Protein AF-A0A090R1I5-F1 (afdb_monomer_lite)

Foldseek 3Di:
DDKAFDPDLLDADADDDPPDPVVVVVVVVVLCVVQPFPDVPDDQAPPHSCRVSSNVVCVVHDGMDDDDDDD

InterPro domains:
  IPR001602 UPF0047 protein YjbQ-like [PF01894] (1-71)
  IPR001602 UPF0047 protein YjbQ-like [PTHR30615] (1-71)
  IPR001602 UPF0047 protein YjbQ-like [TIGR00149] (2-70)
  IPR035917 YjbQ-like superfamily [G3DSA:2.60.120.460] (1-71)
  IPR035917 YjbQ-like superfamily [SSF111038] (1-70)

pLDDT: mean 96.99, std 2.71, range [76.12, 98.44]

Secondary structure (DSSP, 8-state):
-EEEE---SS--------S-THHHHHHHHHHHHHS-TT-TT----SS-TTHHHHHHHHHHH-SEEEE----

Structure (mmCIF, N/CA/C/O backbone):
data_AF-A0A090R1I5-F1
#
_entry.id   AF-A0A090R1I5-F1
#
loop_
_atom_site.group_PDB
_atom_site.id
_atom_site.type_symbol
_atom_site.label_atom_id
_atom_site.label_alt_id
_atom_site.label_comp_id
_atom_site.label_asym_id
_atom_site.label_entity_id
_atom_site.label_seq_id
_atom_site.pdbx_PDB_ins_code
_atom_site.Cartn_x
_atom_site.Cartn_y
_atom_site.Cartn_z
_atom_site.occupancy
_atom_site.B_iso_or_equiv
_atom_site.auth_seq_id
_atom_site.auth_comp_id
_atom_site.auth_asym_id
_atom_site.auth_a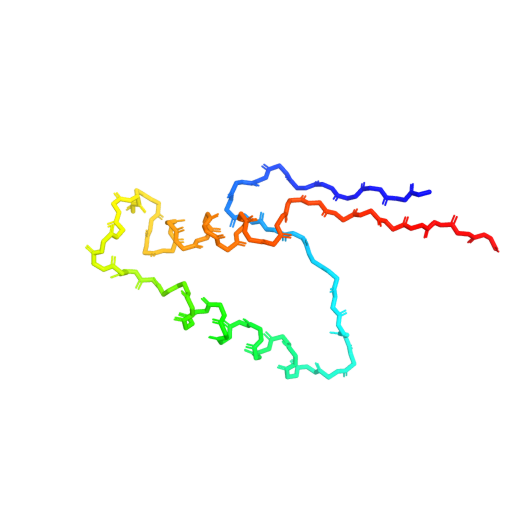tom_id
_atom_site.pdbx_PDB_model_num
ATOM 1 N N . MET A 1 1 ? -12.902 8.879 20.039 1.00 94.38 1 MET A N 1
ATOM 2 C CA . MET A 1 1 ? -12.366 8.539 18.704 1.00 94.38 1 MET A CA 1
ATOM 3 C C . MET A 1 1 ? -10.903 8.936 18.687 1.00 94.38 1 MET A C 1
ATOM 5 O O . MET A 1 1 ? -10.612 10.057 19.084 1.00 94.38 1 MET A O 1
ATOM 9 N N . ALA A 1 2 ? -10.008 8.034 18.293 1.00 97.62 2 ALA A N 1
ATOM 10 C CA . ALA A 1 2 ? -8.614 8.352 17.999 1.00 97.62 2 ALA A CA 1
ATOM 11 C C . ALA A 1 2 ? -8.439 8.452 16.485 1.00 97.62 2 ALA A C 1
ATOM 13 O O . ALA A 1 2 ? -8.835 7.539 15.766 1.00 97.62 2 ALA A O 1
ATOM 14 N N . HIS A 1 3 ? -7.857 9.554 16.021 1.00 97.94 3 HIS A N 1
ATOM 15 C CA . HIS A 1 3 ? -7.496 9.753 14.625 1.00 97.94 3 HIS A CA 1
ATOM 16 C C . HIS A 1 3 ? -5.975 9.748 14.513 1.00 97.94 3 HIS A C 1
ATOM 18 O O . HIS A 1 3 ? -5.307 10.562 15.151 1.00 97.94 3 HIS A O 1
ATOM 24 N N . ILE A 1 4 ? -5.439 8.813 13.736 1.00 98.38 4 ILE A N 1
ATOM 25 C CA . ILE A 1 4 ? -4.010 8.666 13.490 1.00 98.38 4 ILE A CA 1
ATOM 26 C C . ILE A 1 4 ? -3.775 9.051 12.038 1.00 98.38 4 ILE A C 1
ATOM 28 O O . ILE A 1 4 ? -4.370 8.454 11.145 1.00 98.38 4 ILE A O 1
ATOM 32 N N . PHE A 1 5 ? -2.928 10.051 11.818 1.00 98.44 5 PHE A N 1
ATO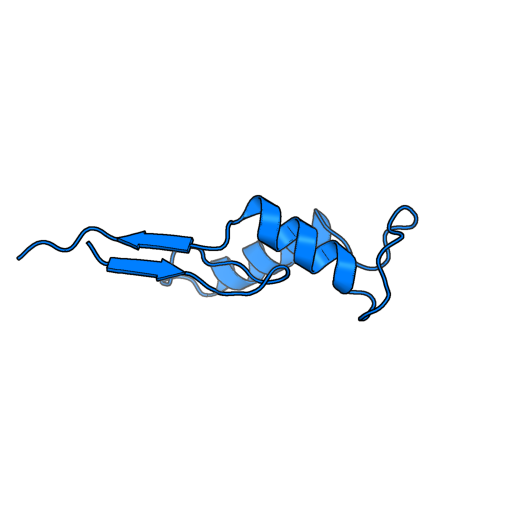M 33 C CA . PHE A 1 5 ? -2.616 10.600 10.504 1.00 98.44 5 PHE A CA 1
ATOM 34 C C . PHE A 1 5 ? -1.101 10.693 10.331 1.00 98.44 5 PHE A C 1
ATOM 36 O O . PHE A 1 5 ? -0.405 11.170 11.231 1.00 98.44 5 PHE A O 1
ATOM 43 N N . ILE A 1 6 ? -0.599 10.249 9.180 1.00 98.31 6 ILE A N 1
ATOM 44 C CA . ILE A 1 6 ? 0.812 10.369 8.809 1.00 98.31 6 ILE A CA 1
ATOM 45 C C . ILE A 1 6 ? 1.005 11.504 7.796 1.00 98.31 6 ILE A C 1
ATOM 47 O O . ILE A 1 6 ? 0.282 11.607 6.809 1.00 98.31 6 ILE A O 1
ATOM 51 N N . GLN A 1 7 ? 2.013 12.351 8.024 1.00 97.81 7 GLN A N 1
ATOM 52 C CA . GLN A 1 7 ? 2.381 13.463 7.135 1.00 97.81 7 GLN A CA 1
ATOM 53 C C . GLN A 1 7 ? 3.402 13.023 6.073 1.00 97.81 7 GLN A C 1
ATOM 55 O O . GLN A 1 7 ? 4.431 13.662 5.883 1.00 97.81 7 GLN A O 1
ATOM 60 N N . HIS A 1 8 ? 3.119 11.906 5.404 1.00 97.50 8 HIS A N 1
ATOM 61 C CA . HIS A 1 8 ? 3.919 11.382 4.299 1.00 97.50 8 HIS A CA 1
ATOM 62 C C . HIS A 1 8 ? 3.026 11.085 3.096 1.00 97.50 8 HIS A C 1
ATOM 64 O O . HIS A 1 8 ? 1.874 10.685 3.241 1.00 97.50 8 HIS A O 1
ATOM 70 N N . THR A 1 9 ? 3.574 11.281 1.903 1.00 96.44 9 THR A N 1
ATOM 71 C CA . THR A 1 9 ? 2.898 11.068 0.614 1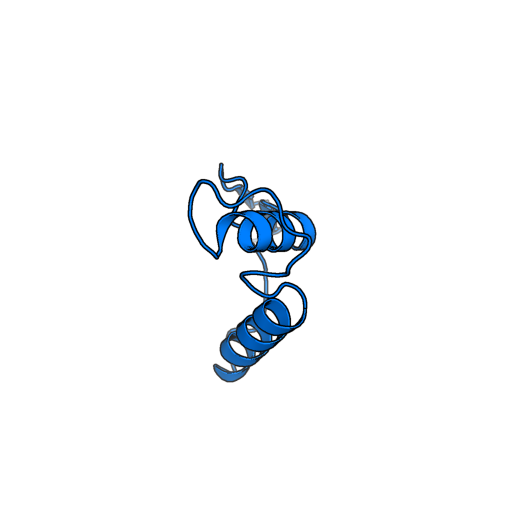.00 96.44 9 THR A CA 1
ATOM 72 C C . THR A 1 9 ? 3.206 9.702 -0.002 1.00 96.44 9 THR A C 1
ATOM 74 O O . THR A 1 9 ? 2.522 9.294 -0.937 1.00 96.44 9 THR A O 1
ATOM 77 N N . SER A 1 10 ? 4.214 9.002 0.519 1.00 97.12 10 SER A N 1
ATOM 78 C CA . SER A 1 10 ? 4.702 7.688 0.079 1.00 97.12 10 SER A CA 1
ATOM 79 C C . SER A 1 10 ? 4.549 6.602 1.159 1.00 97.12 10 SER A C 1
ATOM 81 O O . SER A 1 10 ? 5.060 5.497 1.017 1.00 97.12 10 SER A O 1
ATOM 83 N N . ALA A 1 11 ? 3.812 6.889 2.237 1.00 97.62 11 ALA A N 1
ATOM 84 C CA . ALA A 1 11 ? 3.489 5.932 3.293 1.00 97.62 11 ALA A CA 1
ATOM 85 C C . ALA A 1 11 ? 2.001 6.001 3.662 1.00 97.62 11 ALA A C 1
ATOM 87 O O . ALA A 1 11 ? 1.350 7.033 3.497 1.00 97.62 11 ALA A O 1
ATOM 88 N N . SER A 1 12 ? 1.469 4.900 4.189 1.00 97.94 12 SER A N 1
ATOM 89 C CA . SER A 1 12 ? 0.050 4.743 4.525 1.00 97.94 12 SER A CA 1
ATOM 90 C C . SER A 1 12 ? -0.166 4.075 5.873 1.00 97.94 12 SER A C 1
ATOM 92 O O . SER A 1 12 ? 0.715 3.388 6.390 1.00 97.94 12 SER A O 1
ATOM 94 N N . LEU A 1 13 ? -1.375 4.229 6.411 1.00 98.12 13 LEU A N 1
ATOM 95 C CA . LEU A 1 13 ? -1.827 3.581 7.639 1.00 98.12 13 LEU A CA 1
ATOM 96 C C . LEU A 1 13 ? -3.018 2.675 7.327 1.00 98.12 13 LEU A C 1
ATOM 98 O O . LEU A 1 13 ? -3.978 3.112 6.702 1.00 98.12 13 LEU A O 1
ATOM 102 N N . THR A 1 14 ? -2.971 1.421 7.779 1.00 96.69 14 THR A N 1
ATOM 103 C CA . THR A 1 14 ? -4.051 0.441 7.576 1.00 96.69 14 THR A CA 1
ATOM 104 C C . THR A 1 14 ? -4.308 -0.357 8.852 1.00 96.69 14 THR A C 1
ATOM 106 O O . THR A 1 14 ? -3.445 -0.441 9.725 1.00 96.69 14 THR A O 1
ATOM 109 N N . LEU A 1 15 ? -5.508 -0.928 8.971 1.00 96.31 15 LEU A N 1
ATOM 110 C CA . LEU A 1 15 ? -5.861 -1.889 10.017 1.00 96.31 15 LEU A CA 1
ATOM 111 C C . LEU A 1 15 ? -5.970 -3.276 9.391 1.00 96.31 15 LEU A C 1
ATOM 113 O O . LEU A 1 15 ? -6.652 -3.433 8.380 1.00 96.31 15 LEU A O 1
ATOM 117 N N . ASN A 1 16 ? -5.320 -4.267 9.997 1.00 96.25 16 ASN A N 1
ATOM 118 C CA . ASN A 1 16 ? -5.353 -5.649 9.530 1.00 96.25 16 ASN A CA 1
ATOM 119 C C . ASN A 1 16 ? -5.184 -6.636 10.700 1.00 96.25 16 ASN A C 1
ATOM 121 O O . ASN A 1 16 ? -5.011 -6.230 11.852 1.00 96.25 16 ASN A O 1
ATOM 125 N N . GLU A 1 17 ? -5.258 -7.928 10.399 1.00 96.81 17 GLU A N 1
ATOM 126 C CA . GLU A 1 17 ? -5.025 -9.023 11.331 1.00 96.81 17 GLU A CA 1
ATOM 127 C C . GLU A 1 17 ? -3.562 -9.066 11.807 1.00 96.81 17 GLU A C 1
ATOM 129 O O . GLU A 1 17 ? -2.628 -8.905 11.026 1.00 96.81 17 GLU A O 1
ATOM 134 N N . ASN A 1 18 ? -3.372 -9.297 13.111 1.00 95.62 18 ASN A N 1
ATOM 135 C CA . ASN A 1 18 ? -2.061 -9.457 13.758 1.00 95.62 18 ASN A CA 1
ATOM 136 C C . ASN A 1 18 ? -1.926 -10.829 14.455 1.00 95.62 18 ASN A C 1
ATOM 138 O O . ASN A 1 18 ? -1.158 -10.975 15.403 1.00 95.62 18 ASN A O 1
ATOM 142 N N . ALA A 1 19 ? -2.737 -11.813 14.055 1.00 97.00 19 ALA A N 1
ATOM 143 C CA . ALA A 1 19 ? -2.694 -13.164 14.616 1.00 97.00 19 ALA A CA 1
ATOM 144 C C . ALA A 1 19 ? -1.799 -14.095 13.787 1.00 97.00 19 ALA A C 1
ATOM 146 O O . ALA A 1 19 ? -0.962 -14.790 14.362 1.00 97.00 19 ALA A O 1
ATOM 147 N N . ASP A 1 20 ? -1.937 -14.072 12.459 1.00 97.69 20 ASP A N 1
ATOM 148 C CA . ASP A 1 20 ? -1.093 -14.837 11.542 1.00 97.69 20 ASP A CA 1
ATOM 149 C C . ASP A 1 20 ? -0.009 -13.937 10.911 1.00 97.69 20 ASP A C 1
ATOM 151 O O . ASP A 1 20 ? -0.345 -12.967 10.221 1.00 97.69 20 ASP A O 1
ATOM 155 N N . PRO A 1 21 ? 1.295 -14.212 11.123 1.00 95.81 21 PRO A N 1
ATOM 156 C CA . PRO A 1 21 ? 2.364 -13.442 10.491 1.00 95.81 21 PRO A CA 1
ATOM 157 C C . PRO A 1 21 ? 2.332 -13.487 8.955 1.00 95.81 21 PRO A C 1
ATOM 159 O O . PRO A 1 21 ? 2.825 -12.540 8.340 1.00 95.81 21 PRO A O 1
ATOM 162 N N . THR A 1 22 ? 1.737 -14.514 8.331 1.00 97.75 22 THR A N 1
ATOM 163 C CA . THR A 1 22 ? 1.684 -14.611 6.862 1.00 97.75 22 THR A CA 1
ATOM 164 C C . THR A 1 22 ? 0.838 -13.509 6.234 1.00 97.75 22 THR A C 1
ATOM 166 O O . THR A 1 22 ? 1.101 -13.132 5.098 1.00 97.75 22 THR A O 1
ATOM 169 N N . VAL A 1 23 ? -0.115 -12.917 6.967 1.00 97.94 23 VAL A N 1
ATOM 170 C CA . VAL A 1 23 ? -0.926 -11.784 6.481 1.00 97.94 23 VAL A CA 1
ATOM 171 C C . VAL A 1 23 ? -0.036 -10.617 6.061 1.00 97.94 23 VAL A C 1
ATOM 173 O O . VAL A 1 23 ? -0.289 -9.977 5.041 1.00 97.94 23 VAL A O 1
ATOM 176 N N . ARG A 1 24 ? 1.026 -10.336 6.824 1.00 95.75 24 ARG A N 1
ATOM 177 C CA . ARG A 1 24 ? 1.968 -9.265 6.486 1.00 95.75 24 ARG A CA 1
ATOM 178 C C . ARG A 1 24 ? 2.749 -9.599 5.216 1.00 95.75 24 ARG A C 1
ATOM 180 O O . ARG A 1 24 ? 2.888 -8.729 4.359 1.00 95.75 24 ARG A O 1
ATOM 187 N N . ASP A 1 25 ? 3.222 -10.835 5.106 1.00 97.69 25 ASP A N 1
ATOM 188 C CA . ASP A 1 25 ? 4.046 -11.288 3.984 1.00 97.69 25 ASP A CA 1
ATOM 189 C C . ASP A 1 25 ? 3.221 -11.339 2.680 1.00 97.69 25 ASP A C 1
ATOM 191 O O . ASP A 1 25 ? 3.667 -10.859 1.638 1.00 97.69 25 ASP A O 1
ATOM 195 N N . ASP A 1 26 ? 1.974 -11.819 2.746 1.00 98.19 26 ASP A N 1
ATOM 196 C CA . ASP A 1 26 ? 1.042 -11.857 1.612 1.00 98.19 26 ASP A CA 1
ATOM 197 C C . ASP A 1 26 ? 0.629 -10.449 1.163 1.00 98.19 26 ASP A C 1
ATOM 199 O O . ASP A 1 26 ? 0.549 -10.173 -0.037 1.00 98.19 26 ASP A O 1
ATOM 203 N N . MET A 1 27 ? 0.399 -9.531 2.109 1.00 97.69 27 MET A N 1
ATOM 204 C CA . MET A 1 27 ? 0.114 -8.125 1.803 1.00 97.69 27 MET A CA 1
ATOM 205 C C . MET A 1 27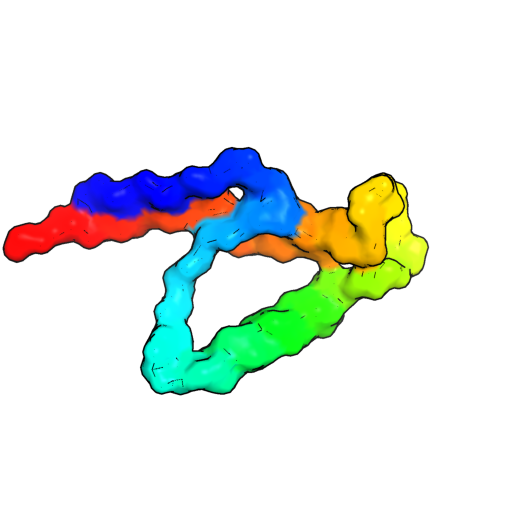 ? 1.292 -7.465 1.081 1.00 97.69 27 MET A C 1
ATOM 207 O O . MET A 1 27 ? 1.099 -6.808 0.055 1.00 97.69 27 MET A O 1
ATOM 211 N N . GLU A 1 28 ? 2.514 -7.656 1.581 1.00 97.00 28 GLU A N 1
ATOM 212 C CA . GLU A 1 28 ? 3.728 -7.157 0.934 1.00 97.00 28 GLU A CA 1
ATOM 213 C C . GLU A 1 28 ? 3.880 -7.731 -0.481 1.00 97.00 28 GLU A C 1
ATOM 215 O O . GLU A 1 28 ? 4.046 -6.974 -1.445 1.00 97.00 28 GLU A O 1
ATOM 220 N N . ALA A 1 29 ? 3.746 -9.053 -0.630 1.00 98.25 29 ALA A N 1
ATOM 221 C CA . ALA A 1 29 ? 3.828 -9.730 -1.919 1.00 98.25 29 ALA A CA 1
ATOM 222 C C . ALA A 1 29 ? 2.770 -9.213 -2.905 1.00 98.25 29 ALA A C 1
ATOM 224 O O . ALA A 1 29 ? 3.091 -8.919 -4.060 1.00 98.25 29 ALA A O 1
ATOM 225 N N . HIS A 1 30 ? 1.524 -9.038 -2.453 1.00 98.19 30 HIS A N 1
ATOM 226 C CA . HIS A 1 30 ? 0.445 -8.509 -3.279 1.00 98.19 30 HIS A CA 1
ATOM 227 C C . HIS A 1 30 ? 0.741 -7.086 -3.762 1.00 98.19 30 HIS A C 1
ATOM 229 O O . HIS A 1 30 ? 0.597 -6.804 -4.951 1.00 98.19 30 HIS A O 1
ATOM 235 N N . PHE A 1 31 ? 1.187 -6.182 -2.884 1.00 97.88 31 PHE A N 1
ATOM 236 C CA . PHE A 1 31 ? 1.494 -4.811 -3.299 1.00 97.88 31 PHE A CA 1
ATOM 237 C C . PHE A 1 31 ? 2.711 -4.727 -4.212 1.00 97.88 31 PHE A C 1
ATOM 239 O O . PHE A 1 31 ? 2.707 -3.914 -5.135 1.00 97.88 31 PHE A O 1
ATOM 246 N N . ASN A 1 32 ? 3.729 -5.559 -3.997 1.00 97.94 32 ASN A N 1
ATOM 247 C CA . ASN A 1 32 ? 4.893 -5.619 -4.880 1.00 97.94 32 ASN A CA 1
ATOM 248 C C . ASN A 1 32 ? 4.548 -6.221 -6.249 1.00 97.94 32 ASN A C 1
ATOM 250 O O . ASN A 1 32 ? 5.146 -5.835 -7.251 1.00 97.94 32 ASN A O 1
ATOM 254 N N . HIS A 1 33 ? 3.556 -7.110 -6.319 1.00 98.31 33 HIS A N 1
ATOM 255 C CA . HIS A 1 33 ? 3.034 -7.624 -7.583 1.00 98.31 33 HIS A CA 1
ATOM 256 C C . HIS A 1 33 ? 2.156 -6.600 -8.320 1.00 98.31 33 HIS A C 1
ATOM 258 O O . HIS A 1 33 ? 2.352 -6.358 -9.509 1.00 98.31 33 HIS A O 1
ATOM 264 N N . SER A 1 34 ? 1.194 -5.993 -7.621 1.00 98.06 34 SER A N 1
ATOM 265 C CA . SER A 1 34 ? 0.206 -5.071 -8.199 1.00 98.06 34 SER A CA 1
ATOM 266 C C . SER A 1 34 ? 0.798 -3.704 -8.554 1.00 98.06 34 SER A C 1
ATOM 268 O O . SER A 1 34 ? 0.363 -3.066 -9.511 1.00 98.06 34 SER A O 1
ATOM 270 N N . VAL A 1 35 ? 1.788 -3.247 -7.785 1.00 98.12 35 VAL A N 1
ATOM 271 C CA . VAL A 1 35 ? 2.464 -1.956 -7.954 1.00 98.12 35 VAL A CA 1
ATOM 272 C C . VAL A 1 35 ? 3.983 -2.198 -7.957 1.00 98.12 35 VAL A C 1
ATOM 274 O O . VAL A 1 35 ? 4.664 -1.895 -6.971 1.00 98.12 35 VAL A O 1
ATOM 277 N N . PRO A 1 36 ? 4.522 -2.789 -9.039 1.00 97.75 36 PRO A N 1
ATOM 278 C CA . PRO A 1 36 ? 5.909 -3.236 -9.084 1.00 97.75 36 PRO A CA 1
ATOM 279 C C . PRO A 1 36 ? 6.873 -2.068 -9.249 1.00 97.75 36 PRO A C 1
ATOM 281 O O . PRO A 1 36 ? 6.610 -1.143 -10.013 1.00 97.75 36 PRO A O 1
ATOM 284 N N . GLU A 1 37 ? 8.026 -2.140 -8.595 1.00 97.75 37 GLU A N 1
ATOM 285 C CA . GLU A 1 37 ? 9.145 -1.230 -8.846 1.00 97.75 37 GLU A CA 1
ATOM 286 C C . GLU A 1 37 ? 9.596 -1.277 -10.309 1.00 97.75 37 GLU A C 1
ATOM 288 O O . GLU A 1 37 ? 9.494 -2.310 -10.980 1.00 97.75 37 GLU A O 1
ATOM 293 N N . ARG A 1 38 ? 10.136 -0.155 -10.800 1.00 96.56 38 ARG A N 1
ATOM 294 C CA . ARG A 1 38 ? 10.689 -0.029 -12.164 1.00 96.56 38 ARG A CA 1
ATOM 295 C C . ARG A 1 38 ? 9.718 -0.402 -13.289 1.00 96.56 38 ARG A C 1
ATOM 297 O O . ARG A 1 38 ? 10.148 -0.813 -14.371 1.00 96.56 38 ARG A O 1
ATOM 304 N N . ALA A 1 39 ? 8.409 -0.258 -13.077 1.00 97.38 39 ALA A N 1
ATOM 305 C CA . ALA A 1 39 ? 7.461 -0.404 -14.172 1.00 97.38 39 ALA A CA 1
ATOM 306 C C . ALA A 1 39 ? 7.831 0.587 -15.299 1.00 97.38 39 ALA A C 1
ATOM 308 O O . ALA A 1 39 ? 8.054 1.767 -15.020 1.00 97.38 39 ALA A O 1
ATOM 309 N N . PRO A 1 40 ? 7.888 0.160 -16.576 1.00 96.94 40 PRO A N 1
ATOM 310 C CA . PRO A 1 40 ? 8.489 0.954 -17.657 1.00 96.94 40 PRO A CA 1
ATOM 311 C C . PRO A 1 40 ? 7.732 2.251 -17.976 1.00 96.94 40 PRO A C 1
ATOM 313 O O . PRO A 1 40 ? 8.234 3.107 -18.700 1.00 96.94 40 PRO A O 1
ATOM 316 N N . PHE A 1 41 ? 6.510 2.390 -17.464 1.00 96.38 41 PHE A N 1
ATOM 317 C CA . PHE A 1 41 ? 5.673 3.575 -17.618 1.00 96.38 41 PHE A CA 1
ATOM 318 C C . PHE A 1 41 ? 5.774 4.551 -16.436 1.00 96.38 41 PHE A C 1
ATOM 320 O O . PHE A 1 41 ? 5.220 5.651 -16.515 1.00 96.38 41 PHE A O 1
ATOM 327 N N . TYR A 1 42 ? 6.467 4.193 -15.351 1.00 97.62 42 TYR A N 1
ATOM 328 C CA . TYR A 1 42 ? 6.738 5.131 -14.268 1.00 97.62 42 TYR A CA 1
ATOM 329 C C . TYR A 1 42 ? 7.771 6.165 -14.698 1.00 97.62 42 TYR A C 1
ATOM 331 O O . TYR A 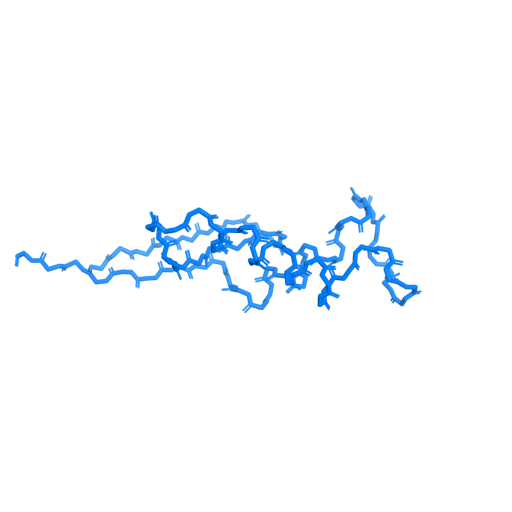1 42 ? 8.785 5.858 -15.317 1.00 97.62 42 TYR A O 1
ATOM 339 N N . ARG A 1 43 ? 7.473 7.424 -14.376 1.00 97.19 43 ARG A N 1
ATOM 340 C CA . ARG A 1 43 ? 8.316 8.583 -14.705 1.00 97.19 43 ARG A CA 1
ATOM 341 C C . ARG A 1 43 ? 8.863 9.289 -13.466 1.00 97.19 43 ARG A C 1
ATOM 343 O O . ARG A 1 43 ? 9.780 10.088 -13.592 1.00 97.19 43 ARG A O 1
ATOM 350 N N . HIS A 1 44 ? 8.265 9.034 -12.306 1.00 96.94 44 HIS A N 1
ATOM 351 C CA . HIS A 1 44 ? 8.648 9.613 -11.025 1.00 96.94 44 HIS A CA 1
ATOM 352 C C . HIS A 1 44 ? 9.575 8.629 -10.308 1.00 96.94 44 HIS A C 1
ATOM 354 O O . HIS A 1 44 ? 9.124 7.657 -9.714 1.00 96.94 44 HIS A O 1
ATOM 360 N N . THR A 1 45 ? 10.874 8.809 -10.503 1.00 95.25 45 THR A N 1
ATOM 361 C CA . THR A 1 45 ? 11.924 7.917 -9.983 1.00 95.25 45 THR A CA 1
ATOM 362 C C . THR A 1 45 ? 13.080 8.748 -9.434 1.00 95.25 45 THR A C 1
ATOM 364 O O . THR A 1 45 ? 14.249 8.426 -9.643 1.00 95.25 45 THR A O 1
ATOM 367 N N . TYR A 1 46 ? 12.763 9.908 -8.859 1.00 95.19 46 TYR A N 1
ATOM 368 C CA . TYR A 1 46 ? 13.765 10.861 -8.390 1.00 95.19 46 TYR A CA 1
ATOM 369 C C . TYR A 1 46 ? 14.379 10.405 -7.065 1.00 95.19 46 TYR A C 1
ATOM 371 O O . TYR A 1 46 ? 15.542 10.712 -6.806 1.00 95.19 46 TYR A O 1
ATOM 379 N N . GLU A 1 47 ? 13.615 9.662 -6.262 1.00 95.19 47 GLU A N 1
ATOM 380 C CA . GLU A 1 47 ? 14.013 9.197 -4.929 1.00 95.19 47 GLU A CA 1
ATOM 381 C C . GLU A 1 47 ? 14.433 7.716 -4.893 1.00 95.19 47 GLU A C 1
ATOM 383 O O . GLU A 1 47 ? 14.994 7.269 -3.897 1.00 95.19 47 GLU A O 1
ATOM 388 N N . GLY A 1 48 ? 14.246 6.969 -5.987 1.00 96.12 48 GLY A N 1
ATOM 389 C CA . GLY A 1 48 ? 14.603 5.552 -6.071 1.00 96.12 48 GLY A CA 1
ATOM 390 C C . GLY A 1 48 ? 13.691 4.740 -6.990 1.00 96.12 48 GLY A C 1
ATOM 391 O O . GLY A 1 48 ? 12.789 5.278 -7.637 1.00 96.12 48 GLY A O 1
ATOM 392 N N . ASP A 1 49 ? 13.936 3.427 -7.040 1.00 96.44 49 ASP A N 1
ATOM 393 C CA . ASP A 1 49 ? 13.110 2.459 -7.782 1.00 96.44 49 ASP A CA 1
ATOM 394 C C . ASP A 1 49 ? 11.693 2.315 -7.181 1.00 96.44 49 ASP A C 1
ATOM 396 O O . ASP A 1 49 ? 10.752 1.930 -7.888 1.00 96.44 49 ASP A O 1
ATOM 400 N N . ASP A 1 50 ? 11.544 2.648 -5.896 1.00 95.62 50 ASP A N 1
ATOM 401 C CA . ASP A 1 50 ? 10.334 2.550 -5.078 1.00 95.62 50 ASP A CA 1
ATOM 402 C C . ASP A 1 50 ? 9.519 3.851 -4.989 1.00 95.62 50 ASP A C 1
ATOM 404 O O . ASP A 1 50 ? 8.380 3.803 -4.532 1.00 95.62 50 ASP A O 1
ATOM 408 N N . ASP A 1 51 ? 10.037 4.970 -5.503 1.00 97.19 51 ASP A N 1
ATOM 409 C CA . ASP A 1 51 ? 9.442 6.314 -5.448 1.00 97.19 51 ASP A CA 1
ATOM 410 C C . ASP A 1 51 ? 7.963 6.341 -5.919 1.00 97.19 51 ASP A C 1
ATOM 412 O O . ASP A 1 51 ? 7.021 6.425 -5.119 1.00 97.19 51 ASP A O 1
ATOM 416 N N . MET A 1 52 ? 7.710 6.141 -7.222 1.00 98.12 52 MET A N 1
ATOM 417 C CA . MET A 1 52 ? 6.337 6.051 -7.748 1.00 98.12 52 MET A CA 1
ATOM 418 C C . MET A 1 52 ? 5.510 4.901 -7.132 1.00 98.12 52 MET A C 1
ATOM 420 O O . MET A 1 52 ? 4.345 5.139 -6.792 1.00 98.12 52 MET A O 1
ATOM 424 N N . PRO A 1 53 ? 6.032 3.664 -6.973 1.00 98.25 53 PRO A N 1
ATOM 425 C CA . PRO A 1 53 ? 5.296 2.600 -6.295 1.00 98.25 53 PRO A CA 1
ATOM 426 C C . PRO A 1 53 ? 4.783 2.979 -4.903 1.00 98.25 53 PRO A C 1
ATOM 428 O O . PRO A 1 53 ? 3.625 2.702 -4.586 1.00 98.25 53 PRO A O 1
ATOM 431 N N . ALA A 1 54 ? 5.613 3.620 -4.081 1.00 98.12 54 ALA A N 1
ATOM 432 C CA . ALA A 1 54 ? 5.271 4.001 -2.719 1.00 98.12 54 ALA A CA 1
ATOM 433 C C . ALA A 1 54 ? 4.136 5.034 -2.703 1.00 98.12 54 ALA A C 1
ATOM 435 O O . ALA A 1 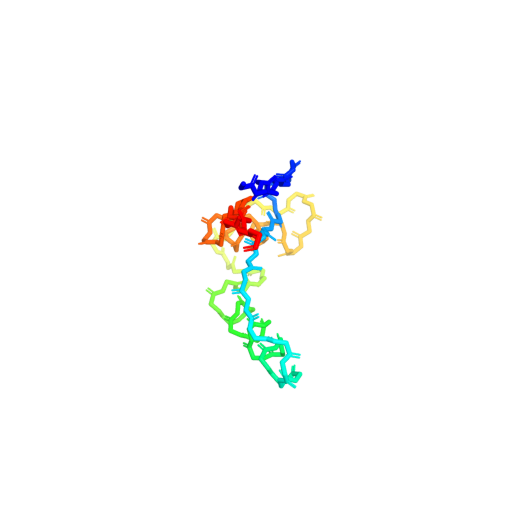54 ? 3.174 4.882 -1.950 1.00 98.12 54 ALA A O 1
ATOM 436 N N . HIS A 1 55 ? 4.161 6.012 -3.613 1.00 98.31 55 HIS A N 1
ATOM 437 C CA . HIS A 1 55 ? 3.062 6.966 -3.799 1.00 98.31 55 HIS A CA 1
ATOM 438 C C . HIS A 1 55 ? 1.740 6.313 -4.230 1.00 98.31 55 HIS A C 1
ATOM 440 O O . HIS A 1 55 ? 0.671 6.692 -3.738 1.00 98.31 55 HIS A O 1
ATOM 446 N N . ILE A 1 56 ? 1.781 5.320 -5.126 1.00 98.25 56 ILE A N 1
ATOM 447 C CA . ILE A 1 56 ? 0.575 4.591 -5.556 1.00 98.25 56 ILE A CA 1
ATOM 448 C C . ILE A 1 56 ? 0.014 3.772 -4.392 1.00 98.25 56 ILE A C 1
ATOM 450 O O . ILE A 1 56 ? -1.175 3.881 -4.091 1.00 98.25 56 ILE A O 1
ATOM 454 N N . LYS A 1 57 ? 0.861 2.991 -3.706 1.00 98.25 57 LYS A N 1
ATOM 455 C CA . LYS A 1 57 ? 0.464 2.192 -2.534 1.00 98.25 57 LYS A CA 1
ATOM 456 C C . LYS A 1 57 ? -0.130 3.094 -1.445 1.00 98.25 57 LYS A C 1
ATOM 458 O O . LYS A 1 57 ? -1.211 2.802 -0.936 1.00 98.25 57 LYS A O 1
ATOM 463 N N . ALA A 1 58 ? 0.505 4.235 -1.171 1.00 98.12 58 ALA A N 1
ATOM 464 C CA . ALA A 1 58 ? 0.011 5.217 -0.212 1.00 98.12 58 ALA A CA 1
ATOM 465 C C . ALA A 1 58 ? -1.359 5.796 -0.603 1.00 98.12 58 ALA A C 1
ATOM 467 O O . ALA A 1 58 ? -2.236 5.939 0.248 1.00 98.12 58 ALA A O 1
ATOM 468 N N . SER A 1 59 ? -1.571 6.077 -1.892 1.00 97.88 59 SER A N 1
ATOM 469 C CA . SER A 1 59 ? -2.842 6.606 -2.409 1.00 97.88 59 SER A CA 1
ATOM 470 C C . SER A 1 59 ? -3.986 5.588 -2.356 1.00 97.88 59 SER A C 1
ATOM 472 O O . SER A 1 59 ? -5.138 5.978 -2.182 1.00 97.88 59 SER A O 1
ATOM 474 N N . LEU A 1 60 ? -3.681 4.293 -2.494 1.00 97.50 60 LEU A N 1
ATOM 475 C CA . LEU A 1 60 ? -4.665 3.209 -2.386 1.00 97.50 60 LEU A CA 1
ATOM 476 C C . LEU A 1 60 ? -5.083 2.941 -0.936 1.00 97.50 60 LEU A C 1
ATOM 478 O O . LEU A 1 60 ? -6.249 2.661 -0.673 1.00 97.50 60 LEU A O 1
ATOM 482 N N . LEU A 1 61 ? -4.126 3.002 -0.009 1.00 97.38 61 LEU A N 1
ATOM 483 C CA . LEU A 1 61 ? -4.328 2.634 1.393 1.00 97.38 61 LEU A CA 1
ATOM 484 C C . LEU A 1 61 ? -4.775 3.807 2.275 1.00 97.38 61 LEU A C 1
ATOM 486 O O . LEU A 1 61 ? -5.489 3.604 3.254 1.00 97.38 61 LEU A O 1
ATOM 490 N N . GLY A 1 62 ? -4.389 5.030 1.917 1.00 97.94 62 GLY A N 1
ATOM 491 C CA . GLY A 1 62 ? -4.716 6.241 2.657 1.00 97.94 62 GLY A CA 1
ATOM 492 C C . GLY A 1 62 ? -3.734 6.561 3.789 1.00 97.94 62 GLY A C 1
ATOM 493 O O . GLY A 1 62 ? -3.009 5.719 4.316 1.00 97.94 62 GLY A O 1
ATOM 494 N N . SER A 1 63 ? -3.712 7.834 4.177 1.00 98.25 63 SER A N 1
ATOM 495 C CA . SER A 1 63 ? -2.777 8.395 5.160 1.00 98.25 63 SER A CA 1
ATOM 496 C C . SER A 1 63 ? -3.333 8.454 6.586 1.00 98.25 63 SER A C 1
ATOM 498 O O . SER A 1 63 ? -2.684 9.010 7.473 1.00 98.25 63 SER A O 1
ATOM 500 N N . SER A 1 64 ? -4.532 7.916 6.841 1.00 98.25 64 SER A N 1
ATOM 501 C CA . SER A 1 64 ? -5.130 7.961 8.177 1.00 98.25 64 SER A CA 1
ATOM 502 C C . SER A 1 64 ? -6.036 6.786 8.514 1.00 98.25 64 SER A C 1
ATOM 504 O O . SER A 1 64 ? -6.642 6.170 7.642 1.00 98.25 64 SER A O 1
ATOM 506 N N . VAL A 1 65 ? -6.164 6.533 9.816 1.00 98.38 65 VAL A N 1
ATOM 507 C CA . VAL A 1 65 ? -7.111 5.585 10.408 1.00 98.38 65 VAL A CA 1
ATOM 508 C C . VAL A 1 65 ? -7.835 6.278 11.562 1.00 98.38 65 VAL A C 1
ATOM 510 O O . VAL A 1 65 ? -7.213 6.945 12.391 1.00 98.38 65 VAL A O 1
ATOM 513 N N . SER A 1 66 ? -9.154 6.095 11.643 1.00 98.12 66 SER A N 1
ATOM 514 C CA . SER A 1 66 ? -9.988 6.589 12.744 1.00 98.12 66 SER A CA 1
ATOM 515 C C . SER A 1 66 ? -10.585 5.418 13.520 1.00 98.12 66 SER A C 1
ATOM 517 O O . SER A 1 66 ? -11.386 4.661 12.978 1.00 98.12 66 SER A O 1
ATOM 519 N N . VAL A 1 67 ? -10.224 5.282 14.796 1.00 97.69 67 VAL A N 1
ATOM 520 C CA . VAL A 1 67 ? -10.669 4.188 15.673 1.00 97.69 67 VAL A CA 1
ATOM 521 C C . VAL A 1 67 ? -11.660 4.727 16.719 1.00 97.69 67 VAL A C 1
ATOM 523 O O . VAL A 1 67 ? -11.346 5.696 17.427 1.00 97.69 67 VAL A O 1
ATOM 526 N N . PRO A 1 68 ? -12.876 4.161 16.845 1.00 97.56 68 PRO A N 1
ATOM 527 C CA . PRO A 1 68 ? -13.788 4.522 17.925 1.00 97.56 68 PRO A CA 1
ATOM 528 C C . PRO A 1 68 ? -13.201 4.094 19.278 1.00 97.56 68 PRO A C 1
ATOM 530 O O . PRO A 1 68 ? -12.581 3.046 19.392 1.00 97.56 68 PRO A O 1
ATOM 533 N N . ILE A 1 69 ? -13.399 4.918 20.308 1.00 96.38 69 ILE A N 1
ATOM 534 C CA . ILE A 1 69 ? -12.984 4.598 21.681 1.00 96.38 69 ILE A CA 1
ATOM 535 C C . ILE A 1 69 ? -14.252 4.593 22.522 1.00 96.38 69 ILE A C 1
ATOM 537 O O . ILE A 1 69 ? -14.942 5.614 22.569 1.00 96.38 69 ILE A O 1
ATOM 541 N N . THR A 1 70 ? -14.541 3.459 23.150 1.00 93.31 70 THR A N 1
ATOM 542 C CA . THR A 1 70 ? -15.654 3.261 24.085 1.00 93.31 70 THR A CA 1
ATOM 543 C C . THR A 1 70 ? -15.099 2.848 25.446 1.00 93.31 70 THR A C 1
ATOM 545 O O . THR A 1 70 ? -14.007 2.284 25.510 1.00 93.31 70 THR A O 1
ATOM 548 N N . GLN A 1 71 ? -15.827 3.174 26.515 1.00 76.12 71 GLN A N 1
ATOM 549 C CA . GLN A 1 71 ? -15.519 2.724 27.877 1.00 76.12 71 GLN A CA 1
ATOM 550 C C . GLN A 1 71 ? -16.118 1.348 28.142 1.00 76.12 71 GLN A C 1
ATOM 552 O O . GLN A 1 71 ? -17.196 1.074 27.565 1.00 76.12 71 GLN A O 1
#

Organism: NCBI:txid754436

Sequence (71 aa):
MAHIFIQHTSASLTLNENADPTVRDDMEAHFNHSVPERAPFYRHTYEGDDDMPAHIKASLLGSSVSVPITQ

Radius of gyration: 14.57 Å; chains: 1; bounding box: 30×28×46 Å